Protein AF-A0A6H9XI61-F1 (afdb_monomer_lite)

pLDDT: mean 78.4, std 15.61, range [42.97, 95.69]

Radius of gyration: 26.37 Å; chains: 1; bounding box: 94×22×56 Å

Secondary structure (DSSP, 8-state):
-------TTSHHHHHHHHHHHHHHS-TT-SPPPPSS-HHHHHHHHHHHHHHHHHHHHHHHHHHHHHGGGGTT--HHHHHHHHHHHHHHHHHHHTTTSTTHHHHHHHHHHHHHGGGGT-HHHHHHHHHHHHHHHHHHHHHHHHHHHHHTT--GGG--

Sequence (156 aa):
MSGARGDDSVDASGAAGSAAAVGEYGPLGPGHAPVKDPLKGLRGVMAGAMGMEATTFYLALTVILRVDGGAYWTTVNWVSITVLATLMLVMSFFQGKSWAVPVNIGLQVVALFGFIIHPAVGVVAVLFAVVWWYILYLRRNLLERMKRGLLTTQHT

Structure (mmCIF, N/CA/C/O backbone):
data_AF-A0A6H9XI61-F1
#
_entry.id   AF-A0A6H9XI61-F1
#
loop_
_atom_site.group_PDB
_atom_site.id
_atom_site.type_symbol
_atom_site.label_atom_id
_atom_site.label_alt_id
_atom_site.label_comp_id
_atom_site.label_asym_id
_atom_site.label_entity_id
_atom_site.label_seq_id
_atom_site.pdbx_PDB_ins_code
_atom_site.Cartn_x
_atom_site.Cartn_y
_atom_site.Cartn_z
_atom_site.occupancy
_atom_site.B_iso_or_equiv
_atom_site.auth_seq_id
_atom_site.auth_comp_id
_atom_site.auth_asym_id
_atom_site.auth_atom_id
_atom_site.pdbx_PDB_model_num
ATOM 1 N N . MET A 1 1 ? -75.580 -8.162 37.415 1.00 52.81 1 MET A N 1
ATOM 2 C CA . MET A 1 1 ? -74.935 -8.536 36.137 1.00 52.81 1 MET A CA 1
ATOM 3 C C . MET A 1 1 ? -74.653 -7.265 35.348 1.00 52.81 1 MET A C 1
ATOM 5 O O . MET A 1 1 ? -75.543 -6.771 34.680 1.00 52.81 1 MET A O 1
ATOM 9 N N . SER A 1 2 ? -73.471 -6.680 35.525 1.00 48.62 2 SER A N 1
ATOM 10 C CA . SER A 1 2 ? -72.886 -5.593 34.718 1.00 48.62 2 SER A CA 1
ATOM 11 C C . SER A 1 2 ? -71.532 -5.343 35.385 1.00 48.62 2 SER A C 1
ATOM 13 O O . SER A 1 2 ? -71.513 -5.081 36.579 1.00 48.62 2 SER A O 1
ATOM 15 N N . GLY A 1 3 ? -70.362 -5.563 34.809 1.00 44.50 3 GLY A N 1
ATOM 16 C CA . GLY A 1 3 ? -69.937 -5.589 33.419 1.00 44.50 3 GLY A CA 1
ATOM 17 C C . GLY A 1 3 ? -68.491 -5.098 33.481 1.00 44.50 3 GLY A C 1
ATOM 18 O O . GLY A 1 3 ? -68.247 -3.907 33.337 1.00 44.50 3 GLY A O 1
ATOM 19 N N . ALA A 1 4 ? -67.563 -5.990 33.846 1.00 51.00 4 ALA A N 1
ATOM 20 C CA . ALA A 1 4 ? -66.141 -5.684 33.961 1.00 51.00 4 ALA A CA 1
ATOM 21 C C . ALA A 1 4 ? -65.557 -5.498 32.556 1.00 51.00 4 ALA A C 1
ATOM 23 O O . ALA A 1 4 ? -65.515 -6.441 31.767 1.00 51.00 4 ALA A O 1
ATOM 24 N N . ARG A 1 5 ? -65.182 -4.262 32.225 1.00 61.97 5 ARG A N 1
ATOM 25 C CA . ARG A 1 5 ? -64.480 -3.912 30.990 1.00 61.97 5 ARG A CA 1
ATOM 26 C C . ARG A 1 5 ? -63.659 -2.658 31.259 1.00 61.97 5 ARG A C 1
ATOM 28 O O . ARG A 1 5 ? -64.200 -1.558 31.182 1.00 61.97 5 ARG A O 1
ATOM 35 N N . GLY A 1 6 ? -62.386 -2.809 31.608 1.00 53.91 6 GLY A N 1
ATOM 36 C CA . GLY A 1 6 ? -61.537 -1.637 31.780 1.00 53.91 6 GLY A CA 1
ATOM 37 C C . GLY A 1 6 ? -60.146 -1.915 32.319 1.00 53.91 6 GLY A C 1
ATOM 38 O O . GLY A 1 6 ? -59.845 -1.427 33.400 1.00 53.91 6 GLY A O 1
ATOM 39 N N . ASP A 1 7 ? -59.305 -2.627 31.567 1.00 52.72 7 ASP A N 1
ATOM 40 C CA . ASP A 1 7 ? -57.872 -2.738 31.890 1.00 52.72 7 ASP A CA 1
ATOM 41 C C . ASP A 1 7 ? -56.943 -3.226 30.753 1.00 52.72 7 ASP A C 1
ATOM 43 O O . ASP A 1 7 ? -55.731 -3.094 30.880 1.00 52.72 7 ASP A O 1
ATOM 47 N N . ASP A 1 8 ? -57.441 -3.642 29.584 1.00 53.38 8 ASP A N 1
ATOM 48 C CA . ASP A 1 8 ? -56.576 -4.235 28.538 1.00 53.38 8 ASP A CA 1
ATOM 49 C C . ASP A 1 8 ? -55.672 -3.247 27.756 1.00 53.38 8 ASP A C 1
ATOM 51 O O . ASP A 1 8 ? -54.931 -3.653 26.860 1.00 53.38 8 ASP A O 1
ATOM 55 N N . SER A 1 9 ? -55.717 -1.936 28.023 1.00 49.03 9 SER A N 1
ATOM 56 C CA . SER A 1 9 ? -55.010 -0.938 27.195 1.00 49.03 9 SER A CA 1
ATOM 57 C C . SER A 1 9 ? -53.604 -0.562 27.676 1.00 49.03 9 SER A C 1
ATOM 59 O O . SER A 1 9 ? -52.910 0.174 26.975 1.00 49.03 9 SER A O 1
ATOM 61 N N . VAL A 1 10 ? -53.175 -1.020 28.857 1.00 53.03 10 VAL A N 1
ATOM 62 C CA . VAL A 1 10 ? -51.896 -0.591 29.462 1.00 53.03 10 VAL A CA 1
ATOM 63 C C . VAL A 1 10 ? -50.722 -1.504 29.075 1.00 53.03 10 VAL A C 1
ATOM 65 O O . VAL A 1 10 ? -49.595 -1.024 28.965 1.00 53.03 10 VAL A O 1
ATOM 68 N N . ASP A 1 11 ? -50.972 -2.763 28.710 1.00 50.38 11 ASP A N 1
ATOM 69 C CA . ASP A 1 11 ? -49.897 -3.742 28.468 1.00 50.38 11 ASP A CA 1
ATOM 70 C C . ASP A 1 11 ? -49.395 -3.811 27.012 1.00 50.38 11 ASP A C 1
ATOM 72 O O . ASP A 1 11 ? -48.302 -4.314 26.737 1.00 50.38 11 ASP A O 1
ATOM 76 N N . ALA A 1 12 ? -50.136 -3.248 26.053 1.00 48.53 12 ALA A N 1
ATOM 77 C CA . ALA A 1 12 ? -49.773 -3.326 24.634 1.00 48.53 12 ALA A CA 1
ATOM 78 C C . ALA A 1 12 ? -48.620 -2.381 24.236 1.00 48.53 12 ALA A C 1
ATOM 80 O O . ALA A 1 12 ? -47.840 -2.697 23.334 1.00 48.53 12 ALA A O 1
ATOM 81 N N . SER A 1 13 ? -48.475 -1.229 24.906 1.00 46.78 13 SER A N 1
ATOM 82 C CA . SER A 1 13 ? -47.439 -0.238 24.565 1.00 46.78 13 SER A CA 1
ATOM 83 C C . SER A 1 13 ? -46.044 -0.640 25.067 1.00 46.78 13 SER A C 1
ATOM 85 O O . SER A 1 13 ? -45.050 -0.401 24.380 1.00 46.78 13 SER A O 1
ATOM 87 N N . GLY A 1 14 ? -45.967 -1.336 26.209 1.00 42.97 14 GLY A N 1
ATOM 88 C CA . GLY A 1 14 ? -44.722 -1.889 26.753 1.00 42.97 14 GLY A CA 1
ATOM 89 C C . GLY A 1 14 ? -44.198 -3.091 25.958 1.00 42.97 14 GLY A C 1
ATOM 90 O O . GLY A 1 14 ? -42.994 -3.203 25.717 1.00 42.97 14 GLY A O 1
ATOM 91 N N . ALA A 1 15 ? -45.097 -3.949 25.466 1.00 45.50 15 ALA A N 1
ATOM 92 C CA . ALA A 1 15 ? -44.739 -5.095 24.629 1.00 45.50 15 ALA A CA 1
ATOM 93 C C . ALA A 1 15 ? -44.209 -4.675 23.242 1.00 45.50 15 ALA A C 1
ATOM 95 O O . ALA A 1 15 ? -43.259 -5.275 22.734 1.00 45.50 15 ALA A O 1
ATOM 96 N N . ALA A 1 16 ? -44.760 -3.606 22.655 1.00 45.41 16 ALA A N 1
ATOM 97 C CA . ALA A 1 16 ? -44.311 -3.074 21.366 1.00 45.41 16 ALA A CA 1
ATOM 98 C C . ALA A 1 16 ? -42.879 -2.500 21.415 1.00 45.41 16 ALA A C 1
ATOM 100 O O . ALA A 1 16 ? -42.112 -2.680 20.468 1.00 45.41 16 ALA A O 1
ATOM 101 N N . GLY A 1 17 ? -42.486 -1.871 22.531 1.00 45.06 17 GLY A N 1
ATOM 102 C CA . GLY A 1 17 ? -41.115 -1.386 22.741 1.00 45.06 17 GLY A CA 1
ATOM 103 C C . GLY A 1 17 ? -40.092 -2.511 22.936 1.00 45.06 17 GLY A C 1
ATOM 104 O O . GLY A 1 17 ? -38.956 -2.405 22.479 1.00 45.06 17 GLY A O 1
ATOM 105 N N . SER A 1 18 ? -40.505 -3.620 23.558 1.00 46.62 18 SER A N 1
ATOM 106 C CA . SER A 1 18 ? -39.663 -4.807 23.747 1.00 46.62 18 SER A CA 1
ATOM 107 C C . SER A 1 18 ? -39.471 -5.589 22.442 1.00 46.62 18 SER A C 1
ATOM 109 O O . SER A 1 18 ? -38.346 -5.951 22.108 1.00 46.62 18 SER A O 1
ATOM 111 N N . ALA A 1 19 ? -40.528 -5.771 21.645 1.00 47.16 19 ALA A N 1
ATOM 112 C CA . ALA A 1 19 ? -40.461 -6.507 20.380 1.00 47.16 19 ALA A CA 1
ATOM 113 C C . ALA A 1 19 ? -39.609 -5.805 19.304 1.00 47.16 19 ALA A C 1
ATOM 115 O O . ALA A 1 19 ? -38.932 -6.479 18.529 1.00 47.16 19 ALA A O 1
ATOM 116 N N . ALA A 1 20 ? -39.581 -4.466 19.284 1.00 47.19 20 ALA A N 1
ATOM 117 C CA . ALA A 1 20 ? -38.707 -3.706 18.386 1.00 47.19 20 ALA A CA 1
ATOM 118 C C . ALA A 1 20 ? -37.211 -3.929 18.693 1.00 47.19 20 ALA A C 1
ATOM 120 O O . ALA A 1 20 ? -36.391 -3.994 17.779 1.00 47.19 20 ALA A O 1
ATOM 121 N N . ALA A 1 21 ? -36.855 -4.133 19.966 1.00 50.06 21 ALA A N 1
ATOM 122 C CA . ALA A 1 21 ? -35.477 -4.383 20.394 1.00 50.06 21 ALA A CA 1
ATOM 123 C C . ALA A 1 21 ? -34.991 -5.821 20.113 1.00 50.06 21 ALA A C 1
ATOM 125 O O . ALA A 1 21 ? -33.787 -6.052 20.002 1.00 50.06 21 ALA A O 1
ATOM 126 N N . VAL A 1 22 ? -35.913 -6.780 19.964 1.00 51.12 22 VAL A N 1
ATOM 127 C CA . VAL A 1 22 ? -35.620 -8.219 19.788 1.00 51.12 22 VAL A CA 1
ATOM 128 C C . VAL A 1 22 ? -35.044 -8.548 18.398 1.00 51.12 22 VAL A C 1
ATOM 130 O O . VAL A 1 22 ? -34.441 -9.604 18.221 1.00 51.12 22 VAL A O 1
ATOM 133 N N . GLY A 1 23 ? -35.166 -7.646 17.416 1.00 55.03 23 GLY A N 1
ATOM 134 C CA . GLY A 1 23 ? -34.600 -7.831 16.070 1.00 55.03 23 GLY A CA 1
ATOM 135 C C . GLY A 1 23 ? -33.297 -7.071 15.789 1.00 55.03 23 GLY A C 1
ATOM 136 O O . GLY A 1 23 ? -32.559 -7.439 14.875 1.00 55.03 23 GLY A O 1
ATOM 137 N N . GLU A 1 24 ? -33.010 -6.009 16.546 1.00 63.41 24 GLU A N 1
ATOM 138 C CA . GLU A 1 24 ? -31.913 -5.074 16.248 1.00 63.41 24 GLU A CA 1
ATOM 139 C C . GLU A 1 24 ? -30.620 -5.397 17.019 1.00 63.41 24 GLU A C 1
ATOM 141 O O . GLU A 1 24 ? -29.511 -5.165 16.522 1.00 63.41 24 GLU A O 1
ATOM 146 N N . TYR A 1 25 ? -30.754 -6.018 18.193 1.00 59.91 25 TYR A N 1
ATOM 147 C CA . TYR A 1 25 ? -29.645 -6.407 19.063 1.00 59.91 25 TYR A CA 1
ATOM 148 C C . TYR A 1 25 ? -29.523 -7.931 19.167 1.00 59.91 25 TYR A C 1
ATOM 150 O O . TYR A 1 25 ? -30.492 -8.672 19.022 1.00 59.91 25 TYR A O 1
ATOM 158 N N . GLY A 1 26 ? -28.301 -8.418 19.386 1.00 67.25 26 GLY A N 1
ATOM 159 C CA . GLY A 1 26 ? -28.026 -9.841 19.555 1.00 67.25 26 GLY A CA 1
ATOM 160 C C . GLY A 1 26 ? -28.662 -10.440 20.817 1.00 67.25 26 GLY A C 1
ATOM 161 O O . GLY A 1 26 ? -29.135 -9.696 21.674 1.00 67.25 26 GLY A O 1
ATOM 162 N N . PRO A 1 27 ? -28.588 -11.775 21.004 1.00 69.62 27 PRO A N 1
ATOM 163 C CA . PRO A 1 27 ? -29.208 -12.491 22.134 1.00 69.62 27 PRO A CA 1
ATOM 164 C C . PRO A 1 27 ? -28.774 -12.019 23.530 1.00 69.62 27 PRO A C 1
ATOM 166 O O . PRO A 1 27 ? -29.343 -12.437 24.530 1.00 69.62 27 PRO A O 1
ATOM 169 N N . LEU A 1 28 ? -27.731 -11.192 23.592 1.00 66.38 28 LEU A N 1
ATOM 170 C CA . LEU A 1 28 ? -27.147 -10.638 24.806 1.00 66.38 28 LEU A CA 1
ATOM 171 C C . LEU A 1 28 ? -27.697 -9.236 25.150 1.00 66.38 28 LEU A C 1
ATOM 173 O O . LEU A 1 28 ? -27.343 -8.684 26.182 1.00 66.38 28 LEU A O 1
ATOM 177 N N . GLY A 1 29 ? -28.560 -8.649 24.315 1.00 67.62 29 GLY A N 1
ATOM 178 C CA . GLY A 1 29 ? -29.104 -7.304 24.515 1.00 67.62 29 GLY A CA 1
ATOM 179 C C . GLY A 1 29 ? -28.160 -6.175 24.063 1.00 67.62 29 GLY A C 1
ATOM 180 O O . GLY A 1 29 ? -27.111 -6.434 23.459 1.00 67.62 29 GLY A O 1
ATOM 181 N N . PRO A 1 30 ? -28.524 -4.901 24.311 1.00 65.44 30 PRO A N 1
ATOM 182 C CA . PRO A 1 30 ? -27.712 -3.752 23.927 1.00 65.44 30 PRO A CA 1
ATOM 183 C C . PRO A 1 30 ? -26.431 -3.718 24.771 1.00 65.44 30 PRO A C 1
ATOM 185 O O . PRO A 1 30 ? -26.428 -3.264 25.910 1.00 65.44 30 PRO A O 1
ATOM 188 N N . GLY A 1 31 ? -25.337 -4.247 24.220 1.00 59.84 31 GLY A N 1
ATOM 189 C CA . GLY A 1 31 ? -24.045 -4.290 24.904 1.00 59.84 31 GLY A CA 1
ATOM 190 C C .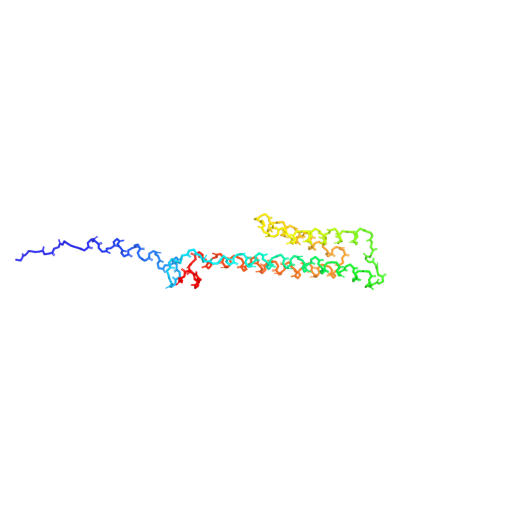 GLY A 1 31 ? -23.479 -2.895 25.195 1.00 59.84 31 GLY A C 1
ATOM 191 O O . GLY A 1 31 ? -23.625 -1.972 24.389 1.00 59.84 31 GLY A O 1
ATOM 192 N N . HIS A 1 32 ? -22.785 -2.746 26.325 1.00 62.12 32 HIS A N 1
ATOM 193 C CA . HIS A 1 32 ? -22.094 -1.507 26.689 1.00 62.12 32 HIS A CA 1
ATOM 194 C C . HIS A 1 32 ? -20.907 -1.209 25.752 1.00 62.12 32 HIS A C 1
ATOM 196 O O . HIS A 1 32 ? -20.493 -2.036 24.932 1.00 62.12 32 HIS A O 1
ATOM 202 N N . ALA A 1 33 ? -20.345 0.002 25.835 1.00 60.38 33 ALA A N 1
ATOM 203 C CA . ALA A 1 33 ? -19.137 0.342 25.085 1.00 60.38 33 ALA A CA 1
ATOM 204 C C . ALA A 1 33 ? -17.978 -0.596 25.506 1.00 60.38 33 ALA A C 1
ATOM 206 O O . ALA A 1 33 ? -17.716 -0.710 26.703 1.00 60.38 33 ALA A O 1
ATOM 207 N N . PRO A 1 34 ? -17.283 -1.273 24.567 1.00 60.62 34 PRO A N 1
ATOM 208 C CA . PRO A 1 34 ? -16.237 -2.234 24.916 1.00 60.62 34 PRO A CA 1
ATOM 209 C C . PRO A 1 34 ? -15.101 -1.607 25.738 1.00 60.62 34 PRO A C 1
ATOM 211 O O . PRO A 1 34 ? -14.541 -0.585 25.340 1.00 60.62 34 PRO A O 1
ATOM 214 N N . VAL A 1 35 ? -14.683 -2.273 26.821 1.00 62.69 35 VAL A N 1
ATOM 215 C CA . VAL A 1 35 ? -13.574 -1.832 27.701 1.00 62.69 35 VAL A CA 1
ATOM 216 C C . VAL A 1 35 ? -12.223 -1.760 26.959 1.00 62.69 35 VAL A C 1
ATOM 218 O O . VAL A 1 35 ? -11.367 -0.932 27.270 1.00 62.69 35 VAL A O 1
ATOM 221 N N . LYS A 1 36 ? -12.023 -2.603 25.937 1.00 62.56 36 LYS A N 1
ATOM 222 C CA . LYS A 1 36 ? -10.899 -2.533 24.985 1.00 62.56 36 LYS A CA 1
ATOM 223 C C . LYS A 1 36 ? -11.448 -2.337 23.578 1.00 62.56 36 LYS A C 1
ATOM 225 O O . LYS A 1 36 ? -12.231 -3.161 23.122 1.00 62.56 36 LYS A O 1
ATOM 230 N N . ASP A 1 37 ? -10.990 -1.297 22.880 1.00 73.62 37 ASP A N 1
ATOM 231 C CA . ASP A 1 37 ? -11.383 -1.027 21.492 1.00 73.62 37 ASP A CA 1
ATOM 232 C C . ASP A 1 37 ? -10.747 -2.054 20.526 1.00 73.62 37 ASP A C 1
ATOM 234 O O . ASP A 1 37 ? -9.533 -1.997 20.280 1.00 73.62 37 ASP A O 1
ATOM 238 N N . PRO A 1 38 ? -11.530 -2.981 19.939 1.00 69.69 38 PRO A N 1
ATOM 239 C CA . PRO A 1 38 ? -11.009 -3.980 19.008 1.00 69.69 38 PRO A CA 1
ATOM 240 C C . PRO A 1 38 ? -10.459 -3.354 17.714 1.00 69.69 38 PRO A C 1
ATOM 242 O O . PRO A 1 38 ? -9.581 -3.932 17.068 1.00 69.69 38 PRO A O 1
ATOM 245 N N . LEU A 1 39 ? -10.894 -2.141 17.347 1.00 78.44 39 LEU A N 1
ATOM 246 C CA . LEU A 1 39 ? -10.392 -1.434 16.166 1.00 78.44 39 LEU A CA 1
ATOM 247 C C . LEU A 1 39 ? -8.937 -0.986 16.340 1.00 78.44 39 LEU A C 1
ATOM 249 O O . LEU A 1 39 ? -8.223 -0.811 15.348 1.00 78.44 39 LEU A O 1
ATOM 253 N N . LYS A 1 40 ? -8.461 -0.847 17.583 1.00 77.81 40 LYS A N 1
ATOM 254 C CA . LYS A 1 40 ? -7.062 -0.522 17.878 1.00 77.81 40 LYS A CA 1
ATOM 255 C C . LYS A 1 40 ? -6.112 -1.655 17.484 1.00 77.81 40 LYS A C 1
ATOM 257 O O . LYS A 1 40 ? -5.045 -1.374 16.946 1.00 77.81 40 LYS A O 1
ATOM 262 N N . GLY A 1 41 ? -6.518 -2.914 17.668 1.00 80.62 41 GLY A N 1
ATOM 263 C CA . GLY A 1 41 ? -5.753 -4.081 17.210 1.00 80.62 41 GLY A CA 1
ATOM 264 C C . GLY A 1 41 ? -5.715 -4.181 15.684 1.00 80.62 41 GLY A C 1
ATOM 265 O O . GLY A 1 41 ? -4.651 -4.352 15.091 1.00 80.62 41 GLY A O 1
ATOM 266 N N . LEU A 1 42 ? -6.861 -3.954 15.034 1.00 85.62 42 LEU A N 1
ATOM 267 C CA . LEU A 1 42 ? -6.962 -3.972 13.572 1.00 85.62 42 LEU A CA 1
ATOM 268 C C . LEU A 1 42 ? -6.079 -2.906 12.900 1.00 85.62 42 LEU A C 1
ATOM 270 O O . LEU A 1 42 ? -5.541 -3.135 11.820 1.00 85.62 42 LEU A O 1
ATOM 274 N N . ARG A 1 43 ? -5.875 -1.753 13.551 1.00 84.88 43 ARG A N 1
ATOM 275 C CA . ARG A 1 43 ? -4.937 -0.716 13.086 1.00 84.88 43 ARG A CA 1
ATOM 276 C C . ARG A 1 43 ? -3.493 -1.207 13.031 1.00 84.88 43 ARG A C 1
ATOM 278 O O . ARG A 1 43 ? -2.801 -0.891 12.069 1.00 84.88 43 ARG A O 1
ATOM 285 N N . GLY A 1 44 ? -3.062 -1.998 14.014 1.00 86.75 44 GLY A N 1
ATOM 286 C CA . GLY A 1 44 ? -1.741 -2.629 14.001 1.00 86.75 44 GLY A CA 1
ATOM 287 C C . GLY A 1 44 ? -1.582 -3.603 12.833 1.00 86.75 44 GLY A C 1
ATOM 288 O O . GLY A 1 44 ? -0.570 -3.569 12.142 1.00 86.75 44 GLY A O 1
ATOM 289 N N . VAL A 1 45 ? -2.619 -4.398 12.545 1.00 90.31 45 VAL A N 1
ATOM 290 C CA . VAL A 1 45 ? -2.633 -5.321 11.396 1.00 90.31 45 VAL A CA 1
ATOM 291 C C . VAL A 1 45 ? -2.550 -4.565 10.066 1.00 90.31 45 VAL A C 1
ATOM 293 O O . VAL A 1 45 ? -1.763 -4.943 9.206 1.00 90.31 45 VAL A O 1
ATOM 296 N N . MET A 1 46 ? -3.296 -3.465 9.903 1.00 90.75 46 MET A N 1
ATOM 297 C CA . MET A 1 46 ? -3.224 -2.623 8.697 1.00 90.75 46 MET A CA 1
ATOM 298 C C . MET A 1 46 ? -1.838 -1.995 8.488 1.00 90.75 46 MET A C 1
ATOM 300 O O . MET A 1 46 ? -1.410 -1.832 7.346 1.00 90.75 46 MET A O 1
ATOM 304 N N . ALA A 1 47 ? -1.149 -1.608 9.567 1.00 90.81 47 ALA A N 1
ATOM 305 C CA . ALA A 1 47 ? 0.220 -1.099 9.487 1.00 90.81 47 ALA A CA 1
ATOM 306 C C . ALA A 1 47 ? 1.187 -2.229 9.098 1.00 90.81 47 ALA A C 1
ATOM 308 O O . ALA A 1 47 ? 1.937 -2.106 8.135 1.00 90.81 47 ALA A O 1
ATOM 309 N N . GLY A 1 48 ? 1.098 -3.380 9.771 1.00 92.00 48 GLY A N 1
ATOM 310 C CA . GLY A 1 48 ? 1.914 -4.554 9.453 1.00 92.00 48 GLY A CA 1
ATOM 311 C C . GLY A 1 48 ? 1.765 -5.012 8.000 1.00 92.00 48 GLY A C 1
ATOM 312 O O . GLY A 1 48 ? 2.771 -5.247 7.334 1.00 92.00 48 GLY A O 1
ATOM 313 N N . ALA A 1 49 ? 0.532 -5.062 7.484 1.00 92.69 49 ALA A N 1
ATOM 314 C CA . ALA A 1 49 ? 0.259 -5.400 6.088 1.00 92.69 49 ALA A CA 1
ATOM 315 C C . ALA A 1 49 ? 0.941 -4.421 5.119 1.00 92.69 49 ALA A C 1
ATOM 317 O O . ALA A 1 49 ? 1.636 -4.862 4.210 1.00 92.69 49 ALA A O 1
ATOM 318 N N . MET A 1 50 ? 0.830 -3.111 5.365 1.00 91.94 50 MET A N 1
ATOM 319 C CA . MET A 1 50 ? 1.457 -2.093 4.516 1.00 91.94 50 MET A CA 1
ATOM 320 C C . MET A 1 50 ? 2.994 -2.160 4.545 1.00 91.94 50 MET A C 1
ATOM 322 O O . MET A 1 50 ? 3.651 -2.021 3.517 1.00 91.94 50 MET A O 1
ATOM 326 N N . GLY A 1 51 ? 3.593 -2.399 5.716 1.00 93.94 51 GLY A N 1
ATOM 327 C CA . GLY A 1 51 ? 5.048 -2.555 5.830 1.00 93.94 51 GLY A CA 1
ATOM 328 C C . GLY A 1 51 ? 5.571 -3.818 5.133 1.00 93.94 51 GLY A C 1
ATOM 329 O O . GLY A 1 51 ? 6.611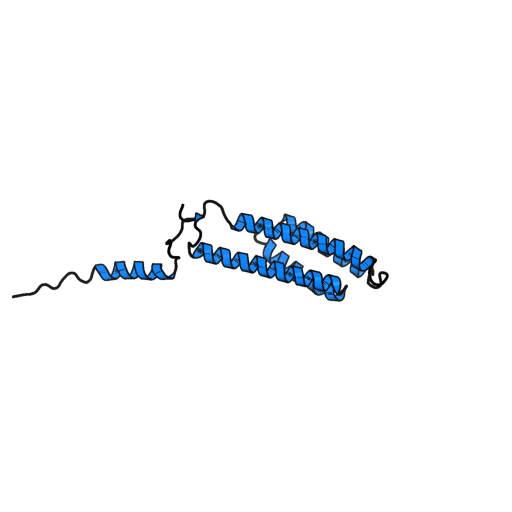 -3.783 4.469 1.00 93.94 51 GLY A O 1
ATOM 330 N N . MET A 1 52 ? 4.837 -4.928 5.247 1.00 95.12 52 MET A N 1
ATOM 331 C CA . MET A 1 52 ? 5.161 -6.178 4.555 1.00 95.12 52 MET A CA 1
ATOM 332 C C . MET A 1 52 ? 5.025 -6.025 3.037 1.00 95.12 52 MET A C 1
ATOM 334 O O . MET A 1 52 ? 5.884 -6.504 2.295 1.00 95.12 52 MET A O 1
ATOM 338 N N . GLU A 1 53 ? 3.990 -5.323 2.576 1.00 94.38 53 GLU A N 1
ATOM 339 C CA . GLU A 1 53 ? 3.790 -4.996 1.165 1.00 94.38 53 GLU A CA 1
ATOM 340 C C . GLU A 1 53 ? 4.971 -4.202 0.614 1.00 94.38 53 GLU A C 1
ATOM 342 O O . GLU A 1 53 ? 5.624 -4.648 -0.328 1.00 94.38 53 GLU A O 1
ATOM 347 N N . ALA A 1 54 ? 5.335 -3.100 1.273 1.00 95.50 54 ALA A N 1
ATOM 348 C CA . ALA A 1 54 ? 6.480 -2.285 0.883 1.00 95.50 54 ALA A CA 1
ATOM 349 C C . ALA A 1 54 ? 7.776 -3.107 0.785 1.00 95.50 54 ALA A C 1
ATOM 351 O O . ALA A 1 54 ? 8.505 -3.026 -0.205 1.00 95.50 54 ALA A O 1
ATOM 352 N N . THR A 1 55 ? 8.035 -3.960 1.782 1.00 95.56 55 THR A N 1
ATOM 353 C CA . THR A 1 55 ? 9.199 -4.861 1.780 1.00 95.56 55 THR A CA 1
ATOM 354 C C . THR A 1 55 ? 9.157 -5.825 0.594 1.00 95.56 55 THR A C 1
ATOM 356 O O . THR A 1 55 ? 10.168 -6.028 -0.073 1.00 95.56 55 THR A O 1
ATOM 359 N N . THR A 1 56 ? 7.986 -6.373 0.274 1.00 95.25 56 THR A N 1
ATOM 360 C CA . THR A 1 56 ? 7.810 -7.283 -0.865 1.00 95.25 56 THR A CA 1
ATOM 361 C C . THR A 1 56 ? 8.078 -6.575 -2.196 1.00 95.25 56 THR A C 1
ATOM 363 O O . THR A 1 56 ? 8.721 -7.150 -3.071 1.00 95.25 56 THR A O 1
ATOM 366 N N . PHE A 1 57 ? 7.673 -5.311 -2.342 1.0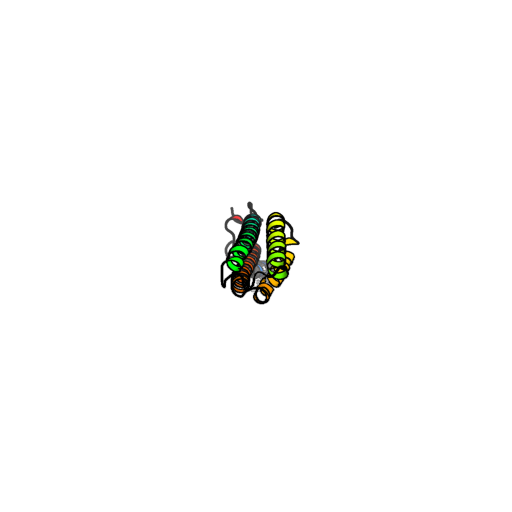0 93.81 57 PHE A N 1
ATOM 367 C CA . PHE A 1 57 ? 7.987 -4.511 -3.531 1.00 93.81 57 PHE A CA 1
ATOM 368 C C . PHE A 1 57 ? 9.486 -4.197 -3.654 1.00 93.81 57 PHE A C 1
ATOM 370 O O . PHE A 1 57 ? 10.033 -4.270 -4.755 1.00 93.81 57 PHE A O 1
ATOM 377 N N . TYR A 1 58 ? 10.188 -3.929 -2.547 1.00 94.56 58 TYR A N 1
ATOM 378 C CA . TYR A 1 58 ? 11.651 -3.818 -2.584 1.00 94.56 58 TYR A CA 1
ATOM 379 C C . TYR A 1 58 ? 12.316 -5.138 -2.983 1.00 94.56 58 TYR A C 1
ATOM 381 O O . TYR A 1 58 ? 13.253 -5.138 -3.779 1.00 94.56 58 TYR A O 1
ATOM 389 N N . LEU A 1 59 ? 11.813 -6.275 -2.496 1.00 93.88 59 LEU A N 1
ATOM 390 C CA . LEU A 1 59 ? 12.294 -7.583 -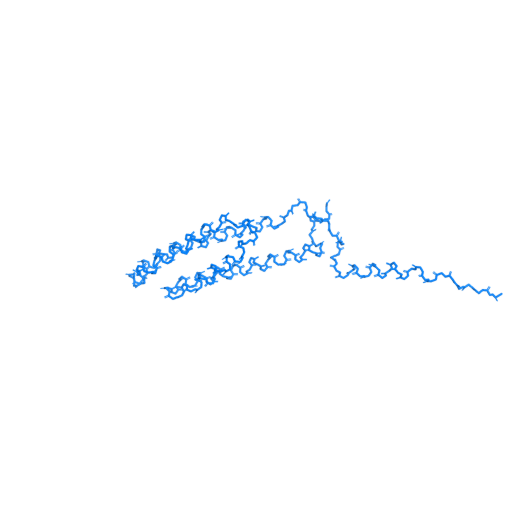2.941 1.00 93.88 59 LEU A CA 1
ATOM 391 C C . LEU A 1 59 ? 11.995 -7.816 -4.429 1.00 93.88 59 LEU A C 1
ATOM 393 O O . LEU A 1 59 ? 12.839 -8.371 -5.131 1.00 93.88 59 LEU A O 1
ATOM 397 N N . ALA A 1 60 ? 10.871 -7.324 -4.951 1.00 89.75 60 ALA A N 1
ATOM 398 C CA . ALA A 1 60 ? 10.552 -7.421 -6.373 1.00 89.75 60 ALA A CA 1
ATOM 399 C C . ALA A 1 60 ? 11.574 -6.690 -7.265 1.00 89.75 60 ALA A C 1
ATOM 401 O O . ALA A 1 60 ? 11.861 -7.175 -8.357 1.00 89.75 60 ALA A O 1
ATOM 402 N N . LEU A 1 61 ? 12.210 -5.604 -6.799 1.00 89.25 61 LEU A N 1
ATOM 403 C CA . LEU A 1 61 ? 13.333 -4.982 -7.523 1.00 89.25 61 LEU A CA 1
ATOM 404 C C . LEU A 1 61 ? 14.478 -5.974 -7.751 1.00 89.25 61 LEU A C 1
ATOM 406 O O . LEU A 1 61 ? 15.031 -6.046 -8.847 1.00 89.25 61 LEU A O 1
ATOM 410 N N . THR A 1 62 ? 14.813 -6.775 -6.735 1.00 90.38 62 THR A N 1
ATOM 411 C CA . THR A 1 62 ? 15.874 -7.788 -6.855 1.00 90.38 62 THR A CA 1
ATOM 412 C C . THR A 1 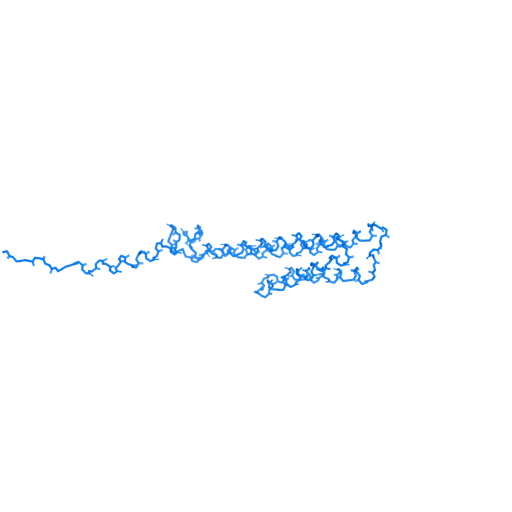62 ? 15.508 -8.879 -7.863 1.00 90.38 62 THR A C 1
ATOM 414 O O . THR A 1 62 ? 16.383 -9.370 -8.575 1.00 90.38 62 THR A O 1
ATOM 417 N N . VAL A 1 63 ? 14.215 -9.206 -7.978 1.00 86.75 63 VAL A N 1
ATOM 418 C CA . VAL A 1 63 ? 13.690 -10.162 -8.960 1.00 86.75 63 VAL A CA 1
ATOM 419 C C . VAL A 1 63 ? 13.817 -9.594 -10.370 1.00 86.75 63 VAL A C 1
ATOM 421 O O . VAL A 1 63 ? 14.393 -10.253 -11.225 1.00 86.75 63 VAL A O 1
ATOM 424 N N . ILE A 1 64 ? 13.378 -8.356 -10.605 1.00 83.81 64 ILE A N 1
ATOM 425 C CA . ILE A 1 64 ? 13.443 -7.704 -11.927 1.00 83.81 64 ILE A CA 1
ATOM 426 C C . ILE A 1 64 ? 14.888 -7.559 -12.418 1.00 83.81 64 ILE A C 1
ATOM 428 O O . ILE A 1 64 ? 15.150 -7.660 -13.612 1.00 83.81 64 ILE A O 1
ATOM 432 N N . LEU A 1 65 ? 15.834 -7.330 -11.502 1.00 85.06 65 LEU A N 1
ATOM 433 C CA . LEU A 1 65 ? 17.254 -7.241 -11.838 1.00 85.06 65 LEU A CA 1
ATOM 434 C C . LEU A 1 65 ? 17.856 -8.593 -12.252 1.00 85.06 65 LEU A C 1
ATOM 436 O O . LEU A 1 65 ? 18.795 -8.628 -13.043 1.00 85.06 65 LEU A O 1
ATOM 440 N N . ARG A 1 66 ? 17.389 -9.700 -11.662 1.00 84.88 66 ARG A N 1
ATOM 441 C CA . ARG A 1 66 ? 18.017 -11.026 -11.814 1.00 84.88 66 ARG A CA 1
ATOM 442 C C . ARG A 1 66 ? 17.297 -11.944 -12.791 1.00 84.88 66 ARG A C 1
ATOM 444 O O . ARG A 1 66 ? 17.943 -12.808 -13.376 1.00 84.88 66 ARG A O 1
ATOM 451 N N . VAL A 1 67 ? 15.995 -11.773 -12.960 1.00 82.44 67 VAL A N 1
ATOM 452 C CA . VAL A 1 67 ? 15.168 -12.558 -13.878 1.00 82.44 67 VAL A CA 1
ATOM 453 C C . VAL A 1 67 ? 15.284 -11.983 -15.294 1.00 82.44 67 VAL A C 1
ATOM 455 O O . VAL A 1 67 ? 15.469 -10.780 -15.473 1.00 82.44 67 VAL A O 1
ATOM 458 N N . ASP A 1 68 ? 15.257 -12.860 -16.301 1.00 74.75 68 ASP A N 1
ATOM 459 C CA . ASP A 1 68 ? 15.350 -12.523 -17.732 1.00 74.75 68 ASP A CA 1
ATOM 460 C C . ASP A 1 68 ? 16.577 -11.675 -18.123 1.00 74.75 68 ASP A C 1
ATOM 462 O O . ASP A 1 68 ? 16.542 -10.897 -19.076 1.00 74.75 68 ASP A O 1
ATOM 466 N N . GLY A 1 69 ? 17.672 -11.783 -17.361 1.00 77.56 69 GLY A N 1
ATOM 467 C CA . GLY A 1 69 ? 18.894 -11.007 -17.596 1.00 77.56 69 GLY A CA 1
ATOM 468 C C . GLY A 1 69 ? 18.727 -9.494 -17.405 1.00 77.56 69 GLY A C 1
ATOM 469 O O . GLY A 1 69 ? 19.549 -8.732 -17.908 1.00 77.56 69 GLY A O 1
ATOM 470 N N . GLY A 1 70 ? 17.676 -9.048 -16.704 1.00 76.69 70 GLY A N 1
ATOM 471 C CA . GLY A 1 70 ? 17.409 -7.629 -16.472 1.00 76.69 70 GLY A CA 1
ATOM 472 C C . GLY A 1 70 ? 16.714 -6.919 -17.635 1.00 76.69 70 GLY A C 1
ATOM 473 O O . GLY A 1 70 ? 16.772 -5.694 -17.712 1.00 76.69 70 GLY A O 1
ATOM 474 N N . ALA A 1 71 ? 16.026 -7.640 -18.528 1.00 78.19 71 ALA A N 1
ATOM 475 C CA . ALA A 1 71 ? 15.305 -7.051 -19.666 1.00 78.19 71 ALA A CA 1
ATOM 476 C C . ALA A 1 71 ? 14.326 -5.921 -19.270 1.00 78.19 71 ALA A C 1
ATOM 478 O O . ALA A 1 71 ? 14.132 -4.963 -20.017 1.00 78.19 71 ALA A O 1
ATOM 479 N N . TYR A 1 72 ? 13.746 -6.002 -18.069 1.00 78.69 72 TYR A N 1
ATOM 480 C CA . TYR A 1 72 ? 12.817 -5.008 -17.521 1.00 78.69 72 TYR A CA 1
ATOM 481 C C . TYR A 1 72 ? 13.488 -3.968 -16.601 1.00 78.69 72 TYR A C 1
ATOM 483 O O . TYR A 1 72 ? 12.799 -3.106 -16.047 1.00 78.69 72 TYR A O 1
ATOM 491 N N . TRP A 1 73 ? 14.820 -4.006 -16.452 1.00 82.62 73 TRP A N 1
ATOM 492 C CA . TRP A 1 73 ? 15.624 -3.088 -15.634 1.00 82.62 73 TRP A CA 1
ATOM 493 C C . TRP A 1 73 ? 15.870 -1.746 -16.341 1.00 82.62 73 TRP A C 1
ATOM 495 O O . TRP A 1 73 ? 16.995 -1.292 -16.546 1.00 82.62 73 TRP A O 1
ATOM 505 N N . THR A 1 74 ? 14.794 -1.080 -16.743 1.00 86.44 74 THR A N 1
ATOM 506 C CA . THR A 1 74 ? 14.869 0.287 -17.264 1.00 86.44 74 THR A CA 1
ATOM 507 C C . THR A 1 74 ? 14.853 1.287 -16.110 1.00 86.44 74 THR A C 1
ATOM 509 O O . THR A 1 74 ? 14.278 1.019 -15.051 1.00 86.44 74 THR A O 1
ATOM 512 N N . THR A 1 75 ? 15.445 2.470 -16.307 1.00 86.06 75 THR A N 1
ATOM 513 C CA . THR A 1 75 ? 15.485 3.522 -15.275 1.00 86.06 75 THR A CA 1
ATOM 514 C C . THR A 1 75 ? 14.099 3.892 -14.760 1.00 86.06 75 THR A C 1
ATOM 516 O O . THR A 1 75 ? 13.906 4.064 -13.563 1.00 86.06 75 THR A O 1
ATOM 519 N N . VAL A 1 76 ? 13.110 3.954 -15.650 1.00 87.31 76 VAL A N 1
ATOM 520 C CA . VAL A 1 76 ? 11.730 4.294 -15.285 1.00 87.31 76 VAL A CA 1
ATOM 521 C C . VAL A 1 76 ? 11.107 3.213 -14.394 1.00 87.31 76 VAL A C 1
ATOM 523 O O . VAL A 1 76 ? 10.452 3.538 -13.403 1.00 87.31 76 VAL A O 1
ATOM 526 N N . ASN A 1 77 ? 11.348 1.935 -14.691 1.00 87.25 77 ASN A N 1
ATOM 527 C CA . ASN A 1 77 ? 10.738 0.806 -13.987 1.00 87.25 77 ASN A CA 1
ATOM 528 C C . ASN A 1 77 ? 11.253 0.656 -12.551 1.00 87.25 77 ASN A C 1
ATOM 530 O O . ASN A 1 77 ? 10.461 0.598 -11.611 1.00 87.25 77 ASN A O 1
ATOM 534 N N . TRP A 1 78 ? 12.573 0.621 -12.347 1.00 86.44 78 TRP A N 1
ATOM 535 C CA . TRP A 1 78 ? 13.105 0.426 -10.994 1.00 86.44 78 TRP A CA 1
ATOM 536 C C . TRP A 1 78 ? 12.895 1.667 -10.113 1.00 86.44 78 TRP A C 1
ATOM 538 O O . TRP A 1 78 ? 12.601 1.527 -8.923 1.00 86.44 78 TRP A O 1
ATOM 548 N N . VAL A 1 79 ? 12.972 2.882 -10.679 1.00 92.06 79 VAL A N 1
ATOM 549 C CA . VAL A 1 79 ? 12.703 4.124 -9.933 1.00 92.06 79 VAL A CA 1
ATOM 550 C C . VAL A 1 79 ? 11.243 4.180 -9.495 1.00 92.06 79 VAL A C 1
ATOM 552 O O . VAL A 1 79 ? 10.978 4.436 -8.322 1.00 92.06 79 VAL A O 1
ATOM 555 N N . SER A 1 80 ? 10.294 3.906 -10.395 1.00 89.06 80 SER A N 1
ATOM 556 C CA . SER A 1 80 ? 8.862 3.950 -10.066 1.00 89.06 80 SER A CA 1
ATOM 557 C C . SER A 1 80 ? 8.486 2.956 -8.964 1.00 89.06 80 SER A C 1
ATOM 559 O O . SER A 1 80 ? 7.801 3.339 -8.016 1.00 89.06 80 SER A O 1
ATOM 561 N N . ILE A 1 81 ? 9.007 1.724 -9.014 1.00 90.38 81 ILE A N 1
ATOM 562 C CA . ILE A 1 81 ? 8.809 0.726 -7.949 1.00 90.38 81 ILE A CA 1
ATOM 563 C C . ILE A 1 81 ? 9.436 1.190 -6.632 1.00 90.38 81 ILE A C 1
ATOM 565 O O . ILE A 1 81 ? 8.803 1.080 -5.586 1.00 90.38 81 ILE A O 1
ATOM 569 N N . THR A 1 82 ? 10.653 1.739 -6.662 1.00 93.94 82 THR A N 1
ATOM 570 C CA . THR A 1 82 ? 11.336 2.225 -5.451 1.00 93.94 82 THR A CA 1
ATOM 571 C C . THR A 1 82 ? 10.558 3.362 -4.792 1.00 93.94 82 THR A C 1
ATOM 573 O O . THR A 1 82 ? 10.376 3.366 -3.573 1.00 93.94 82 THR A O 1
ATOM 576 N N . VAL A 1 83 ? 10.060 4.315 -5.584 1.00 94.56 83 VAL A N 1
ATOM 577 C CA . VAL A 1 83 ? 9.229 5.422 -5.093 1.00 94.56 83 VAL A CA 1
ATOM 578 C C . VAL A 1 83 ? 7.934 4.884 -4.491 1.00 94.56 83 VAL A C 1
ATOM 580 O O . VAL A 1 83 ? 7.600 5.243 -3.363 1.00 94.56 83 VAL A O 1
ATOM 583 N N . LEU A 1 84 ? 7.240 3.983 -5.191 1.00 93.31 84 LEU A N 1
ATOM 584 C CA . LEU A 1 84 ? 5.998 3.379 -4.710 1.00 93.31 84 LEU A CA 1
ATOM 585 C C . LEU A 1 84 ? 6.200 2.614 -3.393 1.00 93.31 84 LEU A C 1
ATOM 587 O O . LEU A 1 84 ? 5.470 2.850 -2.432 1.00 93.31 84 LEU A O 1
ATOM 591 N N . ALA A 1 85 ? 7.219 1.754 -3.322 1.00 93.81 85 ALA A N 1
ATOM 592 C CA . ALA A 1 85 ? 7.550 0.983 -2.125 1.00 93.81 85 ALA A CA 1
ATOM 593 C C . ALA A 1 85 ? 7.894 1.896 -0.941 1.00 93.81 85 ALA A C 1
ATOM 595 O O . ALA A 1 85 ? 7.452 1.660 0.181 1.00 93.81 85 ALA A O 1
ATOM 596 N N . THR A 1 86 ? 8.619 2.989 -1.195 1.00 95.69 86 THR A N 1
ATOM 597 C CA . THR A 1 86 ? 8.951 3.979 -0.161 1.00 95.69 86 THR A CA 1
ATOM 598 C C . THR A 1 86 ? 7.705 4.706 0.334 1.00 95.69 86 THR A C 1
ATOM 600 O O . THR A 1 86 ? 7.534 4.871 1.540 1.00 95.69 86 THR A O 1
ATOM 603 N N . LEU A 1 87 ? 6.799 5.095 -0.566 1.00 94.00 87 LEU A N 1
ATOM 604 C CA . LEU A 1 87 ? 5.521 5.707 -0.195 1.00 94.00 87 LEU A CA 1
ATOM 605 C C . LEU A 1 87 ? 4.678 4.762 0.667 1.00 94.00 87 LEU A C 1
ATOM 607 O O . LEU A 1 87 ? 4.176 5.182 1.708 1.00 94.00 87 LEU A O 1
ATOM 611 N N . MET A 1 88 ? 4.572 3.486 0.286 1.00 92.38 88 MET A N 1
ATOM 612 C CA . MET A 1 88 ? 3.893 2.459 1.084 1.00 92.38 88 MET A CA 1
ATOM 613 C C . MET A 1 88 ? 4.545 2.298 2.461 1.00 92.38 88 MET A C 1
ATOM 615 O O . MET A 1 88 ? 3.853 2.308 3.480 1.00 92.38 88 MET A O 1
ATOM 619 N N . LEU A 1 89 ? 5.879 2.223 2.517 1.00 94.19 89 LEU A N 1
ATOM 620 C CA . LEU A 1 89 ? 6.622 2.091 3.768 1.00 94.19 89 LEU A CA 1
ATOM 621 C C . LEU A 1 89 ? 6.356 3.272 4.702 1.00 94.19 89 LEU A C 1
ATOM 623 O O . LEU A 1 89 ? 6.059 3.070 5.874 1.00 94.19 89 LEU A O 1
ATOM 627 N N . VAL A 1 90 ? 6.419 4.500 4.187 1.00 92.88 90 VAL A N 1
ATOM 628 C CA . VAL A 1 90 ? 6.111 5.707 4.962 1.00 92.88 90 VAL A CA 1
ATOM 629 C C . VAL A 1 90 ? 4.667 5.654 5.454 1.00 92.88 90 VAL A C 1
ATOM 631 O O . VAL A 1 90 ? 4.419 5.838 6.645 1.00 92.88 90 VAL A O 1
ATOM 634 N N . MET A 1 91 ? 3.717 5.329 4.574 1.00 88.62 91 MET A N 1
ATOM 635 C CA . MET A 1 91 ? 2.295 5.240 4.917 1.00 88.62 91 MET A CA 1
ATOM 636 C C . MET A 1 91 ? 1.994 4.188 5.986 1.00 88.62 91 MET A C 1
ATOM 638 O O . MET A 1 91 ? 1.106 4.409 6.808 1.00 88.62 91 MET A O 1
ATOM 642 N N . SER A 1 92 ? 2.771 3.103 6.054 1.00 89.62 92 SER A N 1
ATOM 643 C CA . SER A 1 92 ? 2.670 2.091 7.113 1.00 89.62 92 SER A CA 1
ATOM 644 C C . SER A 1 92 ? 2.695 2.700 8.523 1.00 89.62 92 SER A C 1
ATOM 646 O O . SER A 1 92 ? 1.911 2.308 9.392 1.00 89.62 92 SER A O 1
ATOM 648 N N . PHE A 1 93 ? 3.509 3.736 8.743 1.00 86.50 93 PHE A N 1
ATOM 649 C CA . PHE A 1 93 ? 3.612 4.412 10.040 1.00 86.50 93 PHE A CA 1
ATOM 650 C C . PHE A 1 93 ? 2.425 5.344 10.343 1.00 86.50 93 PHE A C 1
ATOM 652 O O . PHE A 1 93 ? 2.147 5.636 11.507 1.00 86.50 93 PHE A O 1
ATOM 659 N N . PHE A 1 94 ? 1.675 5.780 9.326 1.00 86.00 94 PHE A N 1
ATOM 660 C CA . PHE A 1 94 ? 0.557 6.724 9.462 1.00 86.00 94 PHE A CA 1
ATOM 661 C C . PHE A 1 94 ? -0.825 6.054 9.547 1.00 86.00 94 PHE A C 1
ATOM 663 O O . PHE A 1 94 ? -1.848 6.745 9.626 1.00 86.00 94 PHE A O 1
ATOM 670 N N . GLN A 1 95 ? -0.880 4.722 9.654 1.00 78.88 95 GLN A N 1
ATOM 671 C CA . GLN A 1 95 ? -2.122 3.931 9.682 1.00 78.88 95 GLN A CA 1
ATOM 672 C C . GLN A 1 95 ? -3.085 4.235 10.834 1.00 78.88 95 GLN A C 1
ATOM 674 O O . GLN A 1 95 ? -4.233 3.788 10.847 1.00 78.88 95 GLN A O 1
ATOM 679 N N . GLY A 1 96 ? -2.650 5.037 11.805 1.00 66.62 96 GLY A N 1
ATOM 680 C CA . GLY A 1 96 ? -3.479 5.497 12.904 1.00 66.62 96 GLY A CA 1
ATOM 681 C C . GLY A 1 96 ? -4.479 6.618 12.576 1.00 66.62 96 GLY A C 1
ATOM 682 O O . GLY A 1 96 ? -5.262 7.000 13.453 1.00 66.62 96 GLY A O 1
ATOM 683 N N . LYS A 1 97 ? -4.467 7.175 11.362 1.00 75.56 97 LYS A N 1
ATOM 684 C CA . LYS A 1 97 ? -5.346 8.288 10.971 1.00 75.56 97 LYS A CA 1
ATOM 685 C C . LYS A 1 97 ? -6.565 7.792 10.183 1.00 75.56 97 LYS A C 1
ATOM 687 O O . LYS A 1 97 ? -6.466 6.860 9.394 1.00 75.56 97 LYS A O 1
ATOM 692 N N . SER A 1 98 ? -7.717 8.449 10.340 1.00 72.12 98 SER A N 1
ATOM 693 C CA . SER A 1 98 ? -8.947 8.145 9.580 1.00 72.12 98 SER A CA 1
ATOM 694 C C . SER A 1 98 ? -8.779 8.288 8.061 1.00 72.12 98 SER A C 1
ATOM 696 O O . SER A 1 98 ? -9.465 7.603 7.306 1.00 72.12 98 SER A O 1
ATOM 698 N N . TRP A 1 99 ? -7.842 9.133 7.623 1.00 79.00 99 TRP A N 1
ATOM 699 C CA . TRP A 1 99 ? -7.494 9.336 6.216 1.00 79.00 99 TRP A CA 1
ATOM 700 C C . TRP A 1 99 ? -6.555 8.261 5.640 1.00 79.00 99 TRP A C 1
ATOM 702 O O . TRP A 1 99 ? -6.412 8.167 4.429 1.00 79.00 99 TRP A O 1
ATOM 712 N N . ALA A 1 100 ? -5.954 7.397 6.459 1.00 81.12 100 ALA A N 1
ATOM 713 C CA . ALA A 1 100 ? -5.020 6.390 5.952 1.00 81.12 100 ALA A CA 1
ATOM 714 C C . ALA A 1 100 ? -5.703 5.354 5.041 1.00 81.12 100 ALA A C 1
ATOM 716 O O . ALA A 1 100 ? -5.169 4.974 4.008 1.00 81.12 100 ALA A O 1
ATOM 717 N N . VAL A 1 101 ? -6.932 4.949 5.377 1.00 82.94 101 VAL A N 1
ATOM 718 C CA . VAL A 1 101 ? -7.691 3.948 4.609 1.00 82.94 101 VAL A CA 1
ATOM 719 C C . VAL A 1 101 ? -7.906 4.347 3.140 1.00 82.94 101 VAL A C 1
ATOM 721 O O . VAL A 1 101 ? -7.562 3.540 2.278 1.00 82.94 101 VAL A O 1
ATOM 724 N N . PRO A 1 102 ? -8.445 5.539 2.803 1.00 85.94 102 PRO A N 1
ATOM 725 C CA . PRO A 1 102 ? -8.607 5.921 1.400 1.00 85.94 102 PRO A CA 1
ATOM 726 C C . PRO A 1 102 ? -7.271 6.046 0.654 1.00 85.94 102 PRO A C 1
ATOM 728 O O . PRO A 1 102 ? -7.212 5.720 -0.528 1.00 85.94 102 PRO A O 1
ATOM 731 N N . VAL A 1 103 ? -6.191 6.448 1.328 1.00 87.19 103 VAL A N 1
ATOM 732 C CA . VAL A 1 103 ? -4.860 6.537 0.702 1.00 87.19 103 VAL A CA 1
ATOM 733 C C . VAL A 1 103 ? -4.297 5.169 0.384 1.00 87.19 103 VAL A C 1
ATOM 735 O O . VAL A 1 103 ? -3.757 4.983 -0.698 1.00 87.19 103 VAL A O 1
ATOM 738 N N . ASN A 1 104 ? -4.458 4.205 1.289 1.00 88.00 104 ASN A N 1
ATOM 739 C CA . ASN A 1 104 ? -4.027 2.832 1.053 1.00 88.00 104 ASN A CA 1
ATOM 740 C C . ASN A 1 104 ? -4.742 2.240 -0.157 1.00 88.00 104 ASN A C 1
ATOM 742 O O . ASN A 1 104 ? -4.106 1.616 -0.992 1.00 88.00 104 ASN A O 1
ATOM 746 N N . ILE A 1 105 ? -6.046 2.497 -0.297 1.00 89.31 105 ILE A N 1
ATOM 747 C CA . ILE A 1 105 ? -6.793 2.087 -1.490 1.00 89.31 105 ILE A CA 1
ATOM 748 C C . ILE A 1 105 ? -6.242 2.766 -2.749 1.00 89.31 105 ILE A C 1
ATOM 750 O O . ILE A 1 105 ? -6.044 2.093 -3.757 1.00 89.31 105 ILE A O 1
ATOM 754 N N . GLY A 1 106 ? -5.949 4.069 -2.695 1.00 90.12 106 GLY A N 1
ATOM 755 C CA . GLY A 1 106 ? -5.311 4.783 -3.805 1.00 90.12 106 GLY A CA 1
ATOM 756 C C . GLY A 1 106 ? -3.956 4.180 -4.189 1.00 90.12 106 GLY A C 1
ATOM 757 O O . GLY A 1 106 ? -3.722 3.895 -5.361 1.00 90.12 106 GLY A O 1
ATOM 758 N N . LEU A 1 107 ? -3.098 3.910 -3.201 1.00 89.19 107 LEU A N 1
ATOM 759 C CA . LEU A 1 107 ? -1.811 3.241 -3.398 1.00 89.19 107 LEU A CA 1
ATOM 760 C C . LEU A 1 107 ? -1.980 1.832 -3.963 1.00 89.19 107 LEU A C 1
ATOM 762 O O . LEU A 1 107 ? -1.196 1.449 -4.824 1.00 89.19 107 LEU A O 1
ATOM 766 N N . GLN A 1 108 ? -3.018 1.095 -3.560 1.00 91.88 108 GLN A N 1
ATOM 767 C CA . GLN A 1 108 ? -3.286 -0.237 -4.094 1.00 91.88 108 GLN A CA 1
ATOM 768 C C . GLN A 1 108 ? -3.645 -0.195 -5.574 1.00 91.88 108 GLN A C 1
ATOM 770 O O . GLN A 1 108 ? -3.162 -1.004 -6.360 1.00 91.88 108 GLN A O 1
ATOM 775 N N . VAL A 1 109 ? -4.473 0.770 -5.972 1.00 91.38 109 VAL A N 1
ATOM 776 C CA . VAL A 1 109 ? -4.825 0.965 -7.380 1.00 91.38 109 VAL A CA 1
ATOM 777 C C . VAL A 1 109 ? -3.577 1.318 -8.189 1.00 91.38 109 VAL A C 1
ATOM 779 O O . VAL A 1 109 ? -3.367 0.740 -9.250 1.00 91.38 109 VAL A O 1
ATOM 782 N N . VAL A 1 110 ? -2.708 2.190 -7.665 1.00 90.25 110 VAL A N 1
ATOM 783 C CA . VAL A 1 110 ? -1.407 2.495 -8.287 1.00 90.25 110 VAL A CA 1
ATOM 784 C C . VAL A 1 110 ? -0.537 1.239 -8.396 1.00 90.25 110 VAL A C 1
ATOM 786 O O . VAL A 1 110 ? 0.043 0.985 -9.449 1.00 90.25 110 VAL A O 1
ATOM 789 N N . ALA A 1 111 ? -0.487 0.419 -7.347 1.00 87.62 111 ALA A N 1
ATOM 790 C CA . ALA A 1 111 ? 0.280 -0.821 -7.319 1.00 87.62 111 ALA A CA 1
ATOM 791 C C . ALA A 1 111 ? -0.184 -1.829 -8.378 1.00 87.62 111 ALA A C 1
ATOM 793 O O . ALA A 1 111 ? 0.647 -2.492 -8.998 1.00 87.62 111 ALA A O 1
ATOM 794 N N . LEU A 1 112 ? -1.492 -1.913 -8.640 1.00 90.00 112 LEU A N 1
ATOM 795 C CA . LEU A 1 112 ? -2.053 -2.791 -9.672 1.00 90.00 112 LEU A CA 1
ATOM 796 C C . LEU A 1 112 ? -1.596 -2.418 -11.090 1.00 90.00 112 LEU A C 1
ATOM 798 O O . LEU A 1 112 ? -1.487 -3.302 -11.939 1.00 90.00 112 LEU A O 1
ATOM 802 N N . PHE A 1 113 ? -1.229 -1.159 -11.350 1.00 88.25 113 PHE A N 1
ATOM 803 C CA . PHE A 1 113 ? -0.588 -0.783 -12.617 1.00 88.25 113 PHE A CA 1
ATOM 804 C C . PHE A 1 113 ? 0.836 -1.349 -12.770 1.00 88.25 113 PHE A C 1
ATOM 806 O O . PHE A 1 113 ? 1.411 -1.279 -13.857 1.00 88.25 113 PHE A O 1
ATOM 813 N N . GLY A 1 114 ? 1.388 -1.992 -11.734 1.00 81.75 114 GLY A N 1
ATOM 814 C CA . GLY A 1 114 ? 2.672 -2.692 -11.768 1.00 81.75 114 GLY A CA 1
ATOM 815 C C . GLY A 1 114 ? 2.771 -3.804 -12.821 1.00 81.75 114 GLY A C 1
ATOM 816 O O . GLY A 1 114 ? 3.882 -4.144 -13.225 1.00 81.75 114 GLY A O 1
ATOM 817 N N . PHE A 1 115 ? 1.646 -4.313 -13.345 1.00 83.88 115 PHE A N 1
ATOM 818 C CA . PHE A 1 115 ? 1.640 -5.232 -14.496 1.00 83.88 115 PHE A CA 1
ATOM 819 C C . PHE A 1 115 ? 2.289 -4.649 -15.754 1.00 83.88 115 PHE A C 1
ATOM 821 O O . PHE A 1 115 ? 2.857 -5.404 -16.537 1.00 83.88 115 PHE A O 1
ATOM 828 N N . ILE A 1 116 ? 2.224 -3.326 -15.942 1.00 82.88 116 ILE A N 1
ATOM 829 C CA . ILE A 1 116 ? 2.837 -2.642 -17.091 1.00 82.88 116 ILE A CA 1
ATOM 830 C C . ILE A 1 116 ? 4.370 -2.695 -16.992 1.00 82.88 116 ILE A C 1
ATOM 832 O O . ILE A 1 116 ? 5.060 -2.698 -18.006 1.00 82.88 116 ILE A O 1
ATOM 836 N N . ILE A 1 117 ? 4.900 -2.759 -15.767 1.00 81.94 117 ILE A N 1
ATOM 837 C CA . ILE A 1 117 ? 6.338 -2.784 -15.498 1.00 81.94 117 ILE A CA 1
ATOM 838 C C . ILE A 1 117 ? 6.882 -4.208 -15.600 1.00 81.94 117 ILE A C 1
ATOM 840 O O . ILE A 1 117 ? 7.858 -4.447 -16.308 1.00 81.94 117 ILE A O 1
ATOM 844 N N . HIS A 1 118 ? 6.281 -5.144 -14.860 1.00 83.69 118 HIS A N 1
ATOM 845 C CA . HIS A 1 118 ? 6.708 -6.538 -14.837 1.00 83.69 118 HIS A CA 1
ATOM 846 C C . HIS A 1 118 ? 5.560 -7.449 -14.367 1.00 83.69 118 HIS A C 1
ATOM 848 O O . HIS A 1 118 ? 4.950 -7.164 -13.329 1.00 83.69 118 HIS A O 1
ATOM 854 N N . PRO A 1 119 ? 5.303 -8.596 -15.026 1.00 87.19 119 PRO A N 1
ATOM 855 C CA . PRO A 1 119 ? 4.224 -9.509 -14.639 1.00 87.19 119 PRO A CA 1
ATOM 856 C C . PRO A 1 119 ? 4.286 -9.944 -13.168 1.00 87.19 119 PRO A C 1
ATOM 858 O O . PRO A 1 119 ? 3.275 -9.922 -12.471 1.00 87.19 119 PRO A O 1
ATOM 861 N N . ALA A 1 120 ? 5.482 -10.265 -12.661 1.00 86.75 120 ALA A N 1
ATOM 862 C CA . ALA A 1 120 ? 5.669 -10.643 -11.256 1.00 86.75 120 ALA A CA 1
ATOM 863 C C . ALA A 1 120 ? 5.253 -9.540 -10.262 1.00 86.75 120 ALA A C 1
ATOM 865 O O . ALA A 1 120 ? 4.658 -9.848 -9.232 1.00 86.75 120 ALA A O 1
ATOM 866 N N . VAL A 1 121 ? 5.513 -8.262 -10.574 1.00 88.56 121 VAL A N 1
ATOM 867 C CA . VAL A 1 121 ? 5.094 -7.132 -9.723 1.00 88.56 121 VAL A CA 1
ATOM 868 C C . VAL A 1 121 ? 3.576 -7.023 -9.716 1.00 88.56 121 VAL A C 1
ATOM 870 O O . VAL A 1 121 ? 2.975 -6.855 -8.659 1.00 88.56 121 VAL A O 1
ATOM 873 N N . GLY A 1 122 ? 2.953 -7.187 -10.884 1.00 90.25 122 GLY A N 1
ATOM 874 C CA . GLY A 1 122 ? 1.501 -7.225 -11.006 1.00 90.25 122 GLY A CA 1
ATOM 875 C C . GLY A 1 122 ? 0.859 -8.329 -10.162 1.00 90.25 122 GLY A C 1
ATOM 876 O O . GLY A 1 122 ? -0.093 -8.071 -9.428 1.00 90.25 122 GLY A O 1
ATOM 877 N N . VAL A 1 123 ? 1.413 -9.546 -10.194 1.00 92.00 123 VAL A N 1
ATOM 878 C CA . VAL A 1 123 ? 0.923 -10.665 -9.369 1.00 92.00 123 VAL A CA 1
ATOM 879 C C . VAL A 1 123 ? 1.014 -10.336 -7.877 1.00 92.00 123 VAL A C 1
ATOM 881 O O . VAL A 1 123 ? 0.040 -10.530 -7.151 1.00 92.00 123 VAL A O 1
ATOM 884 N N . VAL A 1 124 ? 2.144 -9.788 -7.417 1.00 92.44 124 VAL A N 1
ATOM 885 C CA . VAL A 1 124 ? 2.312 -9.351 -6.020 1.00 92.44 124 VAL A CA 1
ATOM 886 C C . VAL A 1 124 ? 1.284 -8.278 -5.649 1.00 92.44 124 VAL A C 1
ATOM 888 O O . VAL A 1 124 ? 0.637 -8.387 -4.607 1.00 92.44 124 VAL A O 1
ATOM 891 N N . ALA A 1 125 ? 1.078 -7.281 -6.512 1.00 93.38 125 ALA A N 1
ATOM 892 C CA . ALA A 1 125 ? 0.111 -6.210 -6.285 1.00 93.38 125 ALA A CA 1
ATOM 893 C C . ALA A 1 125 ? -1.328 -6.733 -6.145 1.00 93.38 125 ALA A C 1
ATOM 895 O O . ALA A 1 125 ? -2.082 -6.259 -5.293 1.00 93.38 125 ALA A O 1
ATOM 896 N N . VAL A 1 126 ? -1.708 -7.733 -6.949 1.00 95.38 126 VAL A N 1
ATOM 897 C CA . VAL A 1 126 ? -3.026 -8.384 -6.868 1.00 95.38 126 VAL A CA 1
ATOM 898 C C . VAL A 1 126 ? -3.185 -9.144 -5.562 1.00 95.38 126 VAL A C 1
ATOM 900 O O . VAL A 1 126 ? -4.216 -9.008 -4.906 1.00 95.38 126 VAL A O 1
ATOM 903 N N . LEU A 1 127 ? -2.173 -9.912 -5.156 1.00 95.25 127 LEU A N 1
ATOM 904 C CA . LEU A 1 127 ? -2.215 -10.649 -3.893 1.00 95.25 127 LEU A CA 1
ATOM 905 C C . LEU A 1 127 ? -2.433 -9.703 -2.709 1.00 95.25 127 LEU A C 1
ATOM 907 O O . LEU A 1 127 ? -3.320 -9.938 -1.887 1.00 95.25 127 LEU A O 1
ATOM 911 N N . PHE A 1 128 ? -1.696 -8.593 -2.657 1.00 93.00 128 PHE A N 1
ATOM 912 C CA . PHE A 1 128 ? -1.901 -7.594 -1.613 1.00 93.00 128 PHE A CA 1
ATOM 913 C C . PHE A 1 128 ? -3.243 -6.869 -1.731 1.00 93.00 128 PHE A C 1
ATOM 915 O O . PHE A 1 128 ? -3.874 -6.608 -0.708 1.00 93.00 128 PHE A O 1
ATOM 922 N N . ALA A 1 129 ? -3.754 -6.633 -2.942 1.00 93.81 129 ALA A N 1
ATOM 923 C CA . ALA A 1 129 ? -5.085 -6.058 -3.119 1.00 93.81 129 ALA A CA 1
ATOM 924 C C . ALA A 1 129 ? -6.178 -6.961 -2.521 1.00 93.81 129 ALA A C 1
ATOM 926 O O . ALA A 1 129 ? -7.096 -6.467 -1.863 1.00 93.81 129 ALA A O 1
ATOM 927 N N . VAL A 1 130 ? -6.049 -8.284 -2.674 1.00 95.69 130 VAL A N 1
ATOM 928 C CA . VAL A 1 130 ? -6.943 -9.269 -2.042 1.00 95.69 130 VAL A CA 1
ATOM 929 C C . VAL A 1 130 ? -6.816 -9.235 -0.516 1.00 95.69 130 VAL A C 1
ATOM 931 O O . VAL A 1 130 ? -7.828 -9.247 0.187 1.00 95.69 130 VAL A O 1
ATOM 934 N N . VAL A 1 131 ? -5.595 -9.136 0.017 1.00 94.19 131 VAL A N 1
ATOM 935 C CA . VAL A 1 131 ? -5.365 -9.000 1.467 1.00 94.19 131 VAL A CA 1
ATOM 936 C C . VAL A 1 131 ? -6.018 -7.726 2.008 1.00 94.19 131 VAL A C 1
ATOM 938 O O . VAL A 1 131 ? -6.730 -7.777 3.012 1.00 94.19 131 VAL A O 1
ATOM 941 N N . TRP A 1 132 ? -5.846 -6.591 1.330 1.00 92.50 132 TRP A N 1
ATOM 942 C CA . TRP A 1 132 ? -6.470 -5.323 1.708 1.00 92.50 132 TRP A CA 1
ATOM 943 C C . TRP A 1 132 ? -7.989 -5.388 1.670 1.00 92.50 132 TRP A C 1
ATOM 945 O O . TRP A 1 132 ? -8.647 -4.950 2.618 1.00 92.50 132 TRP A O 1
ATOM 955 N N . TRP A 1 133 ? -8.550 -5.980 0.616 1.00 94.12 133 TRP A N 1
ATOM 956 C CA . TRP A 1 133 ? -9.981 -6.245 0.531 1.00 94.12 133 TRP A CA 1
ATOM 957 C C . TRP A 1 133 ? -10.467 -7.038 1.747 1.00 94.12 133 TRP A C 1
ATOM 959 O O . TRP A 1 133 ? -11.436 -6.644 2.400 1.00 94.12 133 TRP A O 1
ATOM 969 N N . TYR A 1 134 ? -9.763 -8.113 2.105 1.00 92.69 134 TYR A N 1
ATOM 970 C CA . TYR A 1 134 ? -10.115 -8.950 3.247 1.00 92.69 134 TYR A CA 1
ATOM 971 C C . TYR A 1 134 ? -10.015 -8.204 4.586 1.00 92.69 134 TYR A C 1
ATOM 973 O O . TYR A 1 134 ? -10.921 -8.297 5.415 1.00 92.69 134 TYR A O 1
ATOM 981 N N . ILE A 1 135 ? -8.973 -7.393 4.794 1.00 90.94 135 ILE A N 1
ATOM 982 C CA . ILE A 1 135 ? -8.838 -6.565 6.003 1.00 90.94 135 ILE A CA 1
ATOM 983 C C . ILE A 1 135 ? -10.002 -5.569 6.116 1.00 90.94 135 ILE A C 1
ATOM 985 O O . ILE A 1 135 ? -10.566 -5.384 7.199 1.00 90.94 135 ILE A O 1
ATOM 989 N N . LEU A 1 136 ? -10.401 -4.939 5.007 1.00 90.62 136 LEU A N 1
ATOM 990 C CA . LEU A 1 136 ? -11.539 -4.021 4.988 1.00 90.62 136 LEU A CA 1
ATOM 991 C C . LEU A 1 136 ? -12.866 -4.741 5.217 1.00 90.62 136 LEU A C 1
ATOM 993 O O . LEU A 1 136 ? -13.711 -4.220 5.947 1.00 90.62 136 LEU A O 1
ATOM 997 N N . TYR A 1 137 ? -13.030 -5.940 4.663 1.00 90.69 137 TYR A N 1
ATOM 998 C CA . TYR A 1 137 ? -14.176 -6.799 4.935 1.00 90.69 137 TYR A CA 1
ATOM 999 C C . TYR A 1 137 ? -14.278 -7.130 6.430 1.00 90.69 137 TYR A C 1
ATOM 1001 O O . TYR A 1 137 ? -15.322 -6.896 7.042 1.00 90.69 137 TYR A O 1
ATOM 1009 N N . LEU A 1 138 ? -13.176 -7.558 7.058 1.00 90.00 138 LEU A N 1
ATOM 1010 C CA . LEU A 1 138 ? -13.127 -7.808 8.500 1.00 90.00 138 LEU A CA 1
ATOM 1011 C C . LEU A 1 138 ? -13.456 -6.550 9.306 1.00 90.00 138 LEU A C 1
ATOM 1013 O O . LEU A 1 138 ? -14.231 -6.617 10.257 1.00 90.00 138 LEU A O 1
ATOM 1017 N N . ARG A 1 139 ? -12.937 -5.381 8.907 1.00 88.12 139 ARG A N 1
ATOM 1018 C CA . ARG A 1 139 ? -13.268 -4.105 9.557 1.00 88.12 139 ARG A CA 1
ATOM 1019 C C . ARG A 1 139 ? -14.769 -3.833 9.546 1.00 88.12 139 ARG A C 1
ATOM 1021 O O . ARG A 1 139 ? -15.316 -3.412 10.563 1.00 88.12 139 ARG A O 1
ATOM 1028 N N . ARG A 1 140 ? -15.428 -4.038 8.401 1.00 86.31 140 ARG A N 1
ATOM 1029 C CA . ARG A 1 140 ? -16.878 -3.837 8.251 1.00 86.31 140 ARG A CA 1
ATOM 1030 C C . ARG A 1 140 ? -17.658 -4.828 9.103 1.00 86.31 140 ARG A C 1
ATOM 1032 O O . ARG A 1 140 ? -18.504 -4.402 9.883 1.00 86.31 140 ARG A O 1
ATOM 1039 N N . ASN A 1 141 ? -17.286 -6.103 9.045 1.00 87.25 141 ASN A N 1
ATOM 1040 C CA . ASN A 1 141 ? -17.924 -7.149 9.833 1.00 87.25 141 ASN A CA 1
ATOM 1041 C C . ASN A 1 141 ? -17.793 -6.899 11.348 1.00 87.25 141 ASN A C 1
ATOM 1043 O O . ASN A 1 141 ? -18.771 -7.012 12.080 1.00 87.25 141 ASN A O 1
ATOM 1047 N N . LEU A 1 142 ? -16.618 -6.478 11.830 1.00 84.06 142 LEU A N 1
ATOM 1048 C CA . LEU A 1 142 ? -16.409 -6.140 13.242 1.00 84.06 142 LEU A CA 1
ATOM 1049 C C . LEU A 1 142 ? -17.258 -4.943 13.685 1.00 84.06 142 LEU A C 1
ATOM 1051 O O . LEU A 1 142 ? -17.873 -4.996 14.748 1.00 84.06 142 LEU A O 1
ATOM 1055 N N . LEU A 1 143 ? -17.339 -3.891 12.866 1.00 82.56 143 LEU A N 1
ATOM 1056 C CA . LEU A 1 143 ? -18.190 -2.732 13.151 1.00 82.56 143 LEU A CA 1
ATOM 1057 C C . LEU A 1 143 ? -19.674 -3.116 13.220 1.00 82.56 143 LEU A C 1
ATOM 1059 O O . LEU A 1 143 ? -20.391 -2.633 14.091 1.00 82.56 143 LEU A O 1
ATOM 1063 N N . GLU A 1 144 ? -20.138 -3.994 12.333 1.00 81.62 144 GLU A N 1
ATOM 1064 C CA . GLU A 1 144 ? -21.512 -4.508 12.357 1.00 81.62 144 GLU A CA 1
ATOM 1065 C C . GLU A 1 144 ? -21.785 -5.354 13.604 1.00 81.62 144 GLU A C 1
ATOM 1067 O O . GLU A 1 144 ? -22.822 -5.189 14.246 1.00 81.62 144 GLU A O 1
ATOM 1072 N N . ARG A 1 145 ? -20.834 -6.205 14.005 1.00 75.62 145 ARG A N 1
ATOM 1073 C CA . ARG A 1 145 ? -20.939 -7.011 15.232 1.00 75.62 145 ARG A CA 1
ATOM 1074 C C . ARG A 1 145 ? -20.953 -6.153 16.498 1.00 75.62 145 ARG A C 1
ATOM 1076 O O . ARG A 1 145 ? -21.705 -6.467 17.416 1.00 75.62 145 ARG A O 1
ATOM 1083 N N . MET A 1 146 ? -20.175 -5.068 16.529 1.00 74.44 146 MET A N 1
ATOM 1084 C CA . MET A 1 146 ? -20.190 -4.084 17.621 1.00 74.44 146 MET A CA 1
ATOM 1085 C C . MET A 1 146 ? -21.539 -3.366 17.726 1.00 74.44 146 MET A C 1
ATOM 1087 O O . MET A 1 146 ? -22.060 -3.223 18.828 1.00 74.44 146 MET A O 1
ATOM 1091 N N . LYS A 1 147 ? -22.127 -2.946 16.593 1.00 74.44 147 LYS A N 1
ATOM 1092 C CA . LYS A 1 147 ? -23.455 -2.302 16.568 1.00 74.44 147 LYS A CA 1
ATOM 1093 C C . LYS A 1 147 ? -24.555 -3.220 17.099 1.00 74.44 147 LYS A C 1
ATOM 1095 O O . LYS A 1 147 ? -25.453 -2.755 17.783 1.00 74.44 147 LYS A O 1
ATOM 1100 N N . ARG A 1 148 ? -24.454 -4.520 16.809 1.00 72.75 148 ARG A N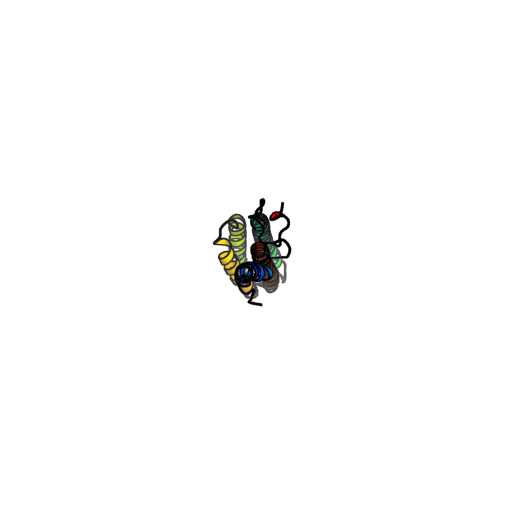 1
ATOM 1101 C CA . ARG A 1 148 ? -25.418 -5.543 17.241 1.00 72.75 148 ARG A CA 1
ATOM 1102 C C . ARG A 1 148 ? -25.195 -6.044 18.677 1.00 72.75 148 ARG A C 1
ATOM 1104 O O . ARG A 1 148 ? -25.914 -6.939 19.102 1.00 72.75 148 ARG A O 1
ATOM 1111 N N . GLY A 1 149 ? -24.208 -5.533 19.421 1.00 64.31 149 GLY A N 1
ATOM 1112 C CA . GLY A 1 149 ? -23.964 -5.942 20.814 1.00 64.31 149 GLY A CA 1
ATOM 1113 C C . GLY A 1 149 ? -23.489 -7.394 20.982 1.00 64.31 149 GLY A C 1
ATOM 1114 O O . GLY A 1 149 ? -23.720 -8.000 22.024 1.00 64.31 149 GLY A O 1
ATOM 1115 N N . LEU A 1 150 ? -22.860 -7.984 19.957 1.00 63.88 150 LEU A N 1
ATOM 1116 C CA . LEU A 1 150 ? -22.491 -9.411 19.925 1.00 63.88 150 LEU A CA 1
ATOM 1117 C C . LEU A 1 150 ? -21.122 -9.729 20.553 1.00 63.88 150 LEU A C 1
ATOM 1119 O O . LEU A 1 150 ? -20.678 -10.878 20.491 1.00 63.88 150 LEU A O 1
ATOM 1123 N N . LEU A 1 151 ? -20.398 -8.740 21.084 1.00 63.72 151 LEU A N 1
ATOM 1124 C CA . LEU A 1 151 ? -19.081 -8.969 21.680 1.00 63.72 151 LEU A CA 1
ATOM 1125 C C . LEU A 1 151 ? -19.215 -9.263 23.175 1.00 63.72 151 LEU A C 1
ATOM 1127 O O . LEU A 1 151 ? -19.807 -8.487 23.916 1.00 63.72 151 LEU A O 1
ATOM 1131 N N . THR A 1 152 ? -18.590 -10.345 23.638 1.00 62.12 152 THR A N 1
ATOM 1132 C CA . THR A 1 152 ? -18.567 -10.725 25.063 1.00 62.12 152 THR A CA 1
ATOM 1133 C C . THR A 1 152 ? -17.970 -9.632 25.951 1.00 62.12 152 THR A C 1
ATOM 1135 O O . THR A 1 152 ? -18.427 -9.433 27.068 1.00 62.12 152 THR A O 1
ATOM 1138 N N . THR A 1 153 ? -17.028 -8.841 25.425 1.00 61.47 153 THR A N 1
ATOM 1139 C CA . THR A 1 153 ? -16.417 -7.690 26.115 1.00 61.47 153 THR A CA 1
ATOM 1140 C C . THR A 1 153 ? -17.359 -6.496 26.322 1.00 61.47 153 THR A C 1
ATOM 1142 O O . THR A 1 153 ? -16.911 -5.469 26.823 1.00 61.47 153 THR A O 1
ATOM 1145 N N . GLN A 1 154 ? -18.609 -6.571 25.857 1.00 61.53 154 GLN A N 1
ATOM 1146 C CA . GLN A 1 154 ? -19.657 -5.567 26.093 1.00 61.53 154 GLN A CA 1
ATOM 1147 C C . GLN A 1 154 ? -20.626 -5.973 27.214 1.00 61.53 154 GLN A C 1
ATOM 1149 O O . GLN A 1 154 ? -21.475 -5.169 27.591 1.00 61.53 154 GLN A O 1
ATOM 1154 N N . HIS A 1 155 ? -20.503 -7.209 27.711 1.00 59.69 155 HIS A N 1
ATOM 1155 C CA . HIS A 1 155 ? -21.403 -7.845 28.681 1.00 59.69 155 HIS A CA 1
ATOM 1156 C C . HIS A 1 155 ? -20.658 -8.333 29.931 1.00 59.69 155 HIS A C 1
ATOM 1158 O O . HIS A 1 155 ? -21.109 -9.247 30.615 1.00 59.69 155 HIS A O 1
ATOM 1164 N N . THR A 1 156 ? -19.476 -7.773 30.192 1.00 58.38 156 THR A N 1
ATOM 1165 C CA . THR A 1 156 ? -18.677 -7.975 31.410 1.00 58.38 156 THR A CA 1
ATOM 1166 C C . THR A 1 156 ? -18.431 -6.617 32.037 1.00 58.38 156 THR A C 1
ATOM 1168 O O . THR A 1 156 ? -18.549 -6.522 33.274 1.00 58.38 156 THR A O 1
#

Organism: NCBI:txid43768

Foldseek 3Di:
DDDDDDDPPPPPVVVVVVVVQVPQAPPLGQFADFPDDPVVVLLLVQLVLLQVLLVVLVVVLVVCCPPPVNPLVDPCLSVLSNVLSVVSNVLSVVSVDPVSLVVVVVSLVVQCCNVVRPVVSNVSSVVSVVVSVVSVVVVVVVVSCNSNNNDPSRND

InterPro domains:
  IPR025327 Protein of unknown function DUF4233 [PF14017] (43-148)